Protein AF-A0A0C2E284-F1 (afdb_monomer_lite)

Sequence (170 aa):
MNGMQNALTQLPSDWSIDMVTPLHALLSQNSHQTQLLLKMDSVCRLSAMYQRCLAVCPENPAKRILLNGQKAWNIICYDFRNDSDFRESIMPCWSTMGMTLTNHCTSMAQILHAEIIELMESGLHNLQQSMDALCRSVYSYDKCFVAKNYETCGVKAGKFLVKLTHQTSQ

Secondary structure (DSSP, 8-state):
-HHHHHHH-SS-SS--HHHH-HHHHHHHT-SSHHHHHHHHHHHHHHHHHHHHHHHTSPP-HHHHHHHHTTHHHHHHHHHHHH-HHIIIIIHHHHHHHHHHHHHHTHHHHHHHHHHHHHHHHHTTTTHHHHHHHHHHHHHHHHHHHHHHHHHHHHHHHHHHHHHHHHHH--

Organism: NCBI:txid51022

Radius of gyration: 16.09 Å; chains: 1; bounding box: 41×33×41 Å

Foldseek 3Di:
DVQLCVLLDVDDDDLDLCVQCVLLSLLQPAQALVSSLVSLVSNLVVLVVVVVVLVPDDDDPVSVVVVLSCLLNVLLSCCCVPPPCCVPQVSVLSNHCSNVLNVQLVVLSVQLSVLVVCCVVCDPPPNVVSVVSNVVSVVSSLVSNLVSCCVRRNDSRSVSSVVSVVRSVD

Structure (mmCIF, N/CA/C/O backbone):
data_AF-A0A0C2E284-F1
#
_entry.id   AF-A0A0C2E284-F1
#
loop_
_atom_site.group_PDB
_atom_site.id
_atom_site.type_symbol
_atom_site.label_atom_id
_atom_site.label_alt_id
_atom_site.label_comp_id
_atom_site.label_asym_id
_atom_site.label_entity_id
_atom_site.label_seq_id
_atom_site.pdbx_PDB_ins_code
_atom_site.Cartn_x
_atom_site.Cartn_y
_atom_site.Cartn_z
_atom_site.occupancy
_atom_site.B_iso_or_equiv
_atom_site.auth_seq_id
_atom_site.auth_comp_id
_atom_site.auth_asym_id
_atom_site.auth_atom_id
_atom_site.pdbx_PDB_model_num
ATOM 1 N N . MET A 1 1 ? 2.273 2.525 18.290 1.00 44.72 1 MET A N 1
ATOM 2 C CA . MET A 1 1 ? 2.285 3.298 17.029 1.00 44.72 1 MET A CA 1
ATOM 3 C C . MET A 1 1 ? 3.640 3.948 16.737 1.00 44.72 1 MET A C 1
ATOM 5 O O . MET A 1 1 ? 4.042 3.942 15.586 1.00 44.72 1 MET A O 1
ATOM 9 N N . ASN A 1 2 ? 4.410 4.377 17.744 1.00 53.00 2 ASN A N 1
ATOM 10 C CA . ASN A 1 2 ? 5.658 5.142 17.549 1.00 53.00 2 ASN A CA 1
ATOM 11 C C . ASN A 1 2 ? 6.779 4.398 16.790 1.00 53.00 2 ASN A C 1
ATOM 13 O O . ASN A 1 2 ? 7.518 5.013 16.037 1.00 53.00 2 ASN A O 1
ATOM 17 N N . GLY A 1 3 ? 6.909 3.074 16.940 1.00 55.16 3 GLY A N 1
ATOM 18 C CA . GLY A 1 3 ? 7.991 2.322 16.283 1.00 55.16 3 GLY A CA 1
ATOM 19 C C . GLY A 1 3 ? 7.859 2.245 14.759 1.00 55.16 3 GLY A C 1
ATOM 20 O O . GLY A 1 3 ? 8.851 2.386 14.052 1.00 55.16 3 GLY A O 1
ATOM 21 N N . MET A 1 4 ? 6.639 2.043 14.250 1.00 62.16 4 MET A N 1
ATOM 22 C CA . MET A 1 4 ? 6.388 1.977 12.805 1.00 62.16 4 MET A CA 1
ATOM 23 C C . MET A 1 4 ? 6.478 3.363 12.178 1.00 62.16 4 MET A C 1
ATOM 25 O O . MET A 1 4 ? 7.055 3.494 11.107 1.00 62.16 4 MET A O 1
ATOM 29 N N . GLN A 1 5 ? 6.022 4.390 12.900 1.00 57.69 5 GLN A N 1
ATOM 30 C CA . GLN A 1 5 ? 6.229 5.776 12.502 1.00 57.69 5 GLN A CA 1
ATOM 31 C C . GLN A 1 5 ? 7.717 6.111 12.401 1.00 57.69 5 GLN A C 1
ATOM 33 O O . GLN A 1 5 ? 8.138 6.607 11.368 1.00 57.69 5 GLN A O 1
ATOM 38 N N . ASN A 1 6 ? 8.538 5.747 13.388 1.00 63.22 6 ASN A N 1
ATOM 39 C CA . ASN A 1 6 ? 9.991 5.957 13.332 1.00 63.22 6 ASN A CA 1
ATOM 40 C C . ASN A 1 6 ? 10.684 5.130 12.230 1.00 63.22 6 ASN A C 1
ATOM 42 O O . ASN A 1 6 ? 11.750 5.495 11.747 1.00 63.22 6 ASN A O 1
ATOM 46 N N . ALA A 1 7 ? 10.116 3.982 11.845 1.00 59.94 7 ALA A N 1
ATOM 47 C CA . ALA A 1 7 ? 10.623 3.192 10.723 1.00 59.94 7 ALA A CA 1
ATOM 48 C C . ALA A 1 7 ? 10.200 3.768 9.364 1.00 59.94 7 ALA A C 1
ATOM 50 O O . ALA A 1 7 ? 10.916 3.590 8.381 1.00 59.94 7 ALA A O 1
ATOM 51 N N . LEU A 1 8 ? 9.051 4.444 9.298 1.00 61.50 8 LEU A N 1
ATOM 52 C CA . LEU A 1 8 ? 8.521 5.072 8.088 1.00 61.50 8 LEU A CA 1
ATOM 53 C C . LEU A 1 8 ? 9.000 6.521 7.915 1.00 61.50 8 LEU A C 1
ATOM 55 O O . LEU A 1 8 ? 9.136 6.970 6.779 1.00 61.50 8 LEU A O 1
ATOM 59 N N . THR A 1 9 ? 9.329 7.212 9.006 1.00 58.16 9 THR A N 1
ATOM 60 C CA . THR A 1 9 ? 9.659 8.641 9.064 1.00 58.16 9 THR A CA 1
ATOM 61 C C . THR A 1 9 ? 10.839 8.893 10.008 1.00 58.16 9 THR A C 1
ATOM 63 O O . THR A 1 9 ? 10.979 8.230 11.031 1.00 58.16 9 THR A O 1
ATOM 66 N N . GLN A 1 10 ? 11.688 9.870 9.682 1.00 54.97 10 GLN A N 1
ATOM 67 C CA . GLN A 1 10 ? 12.759 10.355 10.567 1.00 54.97 10 GLN A CA 1
ATOM 68 C C . GLN A 1 10 ? 12.344 11.615 11.364 1.00 54.97 10 GLN A C 1
ATOM 70 O O . GLN A 1 10 ? 13.212 12.342 11.839 1.00 54.97 10 GLN A O 1
ATOM 75 N N . LEU A 1 11 ? 11.041 11.917 11.490 1.00 41.97 11 LEU A N 1
ATOM 76 C CA . LEU A 1 11 ? 10.530 13.190 12.037 1.00 41.97 11 LEU A CA 1
ATOM 77 C C . LEU A 1 11 ? 9.520 12.998 13.194 1.00 41.97 11 LEU A C 1
ATOM 79 O O . LEU A 1 11 ? 8.907 11.933 13.287 1.00 41.97 11 LEU A O 1
ATOM 83 N N . PRO A 1 12 ? 9.349 13.994 14.096 1.00 42.09 12 PRO A N 1
ATOM 84 C CA . PRO A 1 12 ? 8.625 13.831 15.358 1.00 42.09 12 PRO A CA 1
ATOM 85 C C . PRO A 1 12 ? 7.091 13.939 15.239 1.00 42.09 12 PRO A C 1
ATOM 87 O O . PRO A 1 12 ? 6.573 14.783 14.520 1.00 42.09 12 PRO A O 1
ATOM 90 N N . SER A 1 13 ? 6.430 13.076 16.022 1.00 47.06 13 SER A N 1
ATOM 91 C CA . SER A 1 13 ? 5.096 13.069 16.675 1.00 47.06 13 SER A CA 1
ATOM 92 C C . SER A 1 13 ? 3.812 13.660 16.071 1.00 47.06 13 SER A C 1
ATOM 94 O O . SER A 1 13 ? 2.756 13.275 16.576 1.00 47.06 13 SER A O 1
ATOM 96 N N . ASP A 1 14 ? 3.821 14.508 15.048 1.00 51.44 14 ASP A N 1
ATOM 97 C CA . ASP A 1 14 ? 2.562 15.005 14.472 1.00 51.44 14 ASP A CA 1
ATOM 98 C C . ASP A 1 14 ? 2.003 14.003 13.451 1.00 51.44 14 ASP A C 1
ATOM 100 O O . ASP A 1 14 ? 2.757 13.288 12.784 1.00 51.44 14 ASP A O 1
ATOM 104 N N . TRP A 1 15 ? 0.671 13.897 13.352 1.00 52.28 15 TRP A N 1
ATOM 105 C CA . TRP A 1 15 ? 0.003 13.036 12.370 1.00 52.28 15 TRP A CA 1
ATOM 106 C C . TRP A 1 15 ? 0.388 13.491 10.962 1.00 52.28 15 TRP A C 1
ATOM 108 O O . TRP A 1 15 ? -0.235 14.393 10.415 1.00 52.28 15 TRP A O 1
ATOM 118 N N . SER A 1 16 ? 1.439 12.907 10.385 1.00 57.50 16 SER A N 1
ATOM 119 C CA . SER A 1 16 ? 1.919 13.252 9.048 1.00 57.50 16 SER A CA 1
ATOM 120 C C . SER A 1 16 ? 1.164 12.471 7.969 1.00 57.50 16 SER A C 1
ATOM 122 O O . SER A 1 16 ? 0.584 11.412 8.232 1.00 57.50 16 SER A O 1
ATOM 124 N N . ILE A 1 17 ? 1.227 12.965 6.727 1.00 57.00 17 ILE A N 1
ATOM 125 C CA . ILE A 1 17 ? 0.754 12.278 5.505 1.00 57.00 17 ILE A CA 1
ATOM 126 C C . ILE A 1 17 ? 1.243 10.814 5.461 1.00 57.00 17 ILE A C 1
ATOM 128 O O . ILE A 1 17 ? 0.561 9.924 4.942 1.00 57.00 17 ILE A O 1
ATOM 132 N N . ASP A 1 18 ? 2.397 10.546 6.072 1.00 52.59 18 ASP A N 1
ATOM 133 C CA . ASP A 1 18 ? 3.049 9.242 6.105 1.00 52.59 18 ASP A CA 1
ATOM 134 C C . ASP A 1 18 ? 2.311 8.188 6.944 1.00 52.59 18 ASP A C 1
ATOM 136 O O . ASP A 1 18 ? 2.419 6.994 6.660 1.00 52.59 18 ASP A O 1
ATOM 140 N N . MET A 1 19 ? 1.529 8.610 7.947 1.00 56.41 19 MET A N 1
ATOM 141 C CA . MET A 1 19 ? 0.676 7.709 8.742 1.00 56.41 19 MET A CA 1
ATOM 142 C C . MET A 1 19 ? -0.596 7.301 8.000 1.00 56.41 19 MET A C 1
ATOM 144 O O . MET A 1 19 ? -1.203 6.280 8.317 1.00 56.41 19 MET A O 1
ATOM 148 N N . VAL A 1 20 ? -0.978 8.097 7.004 1.00 63.41 20 VAL A N 1
ATOM 149 C CA . VAL A 1 20 ? -2.219 7.967 6.240 1.00 63.41 20 VAL A CA 1
ATOM 150 C C . VAL A 1 20 ? -2.007 7.184 4.949 1.00 63.41 20 VAL A C 1
ATOM 152 O O . VAL A 1 20 ? -2.878 6.436 4.514 1.00 63.41 20 VAL A O 1
ATOM 155 N N . THR A 1 21 ? -0.822 7.318 4.354 1.00 72.19 21 THR A N 1
ATOM 156 C CA . THR A 1 21 ? -0.452 6.677 3.089 1.00 72.19 21 THR A CA 1
ATOM 157 C C . THR A 1 21 ? 0.860 5.900 3.256 1.00 72.19 21 THR A C 1
ATOM 159 O O . THR A 1 21 ? 1.927 6.347 2.834 1.00 72.19 21 THR A O 1
ATOM 162 N N . PRO A 1 22 ? 0.830 4.703 3.871 1.00 69.56 22 PRO A N 1
ATOM 163 C CA . PRO A 1 22 ? 2.051 4.040 4.328 1.00 69.56 22 PRO A CA 1
ATOM 164 C C . PRO A 1 22 ? 2.998 3.638 3.184 1.00 69.56 22 PRO A C 1
ATOM 166 O O . PRO A 1 22 ? 4.218 3.650 3.346 1.00 69.56 22 PRO A O 1
ATOM 169 N N . LEU A 1 23 ? 2.451 3.338 1.999 1.00 78.62 23 LEU A N 1
ATOM 170 C CA . LEU A 1 23 ? 3.246 3.131 0.785 1.00 78.62 23 LEU A CA 1
ATOM 171 C C . LEU A 1 23 ? 3.848 4.437 0.257 1.00 78.62 23 LEU A C 1
ATOM 173 O O . LEU A 1 23 ? 4.984 4.423 -0.204 1.00 78.62 23 LEU A O 1
ATOM 177 N N . HIS A 1 24 ? 3.149 5.570 0.364 1.00 82.25 24 HIS A N 1
ATOM 178 C CA . HIS A 1 24 ? 3.725 6.867 0.011 1.00 82.25 24 HIS A CA 1
ATOM 179 C C . HIS A 1 24 ? 4.962 7.157 0.867 1.00 82.25 24 HIS A C 1
ATOM 181 O O . HIS A 1 24 ? 6.028 7.416 0.325 1.00 82.25 24 HIS A O 1
ATOM 187 N N . ALA A 1 25 ? 4.854 7.014 2.189 1.00 77.56 25 ALA A N 1
ATOM 188 C CA . ALA A 1 25 ? 5.960 7.206 3.132 1.00 77.56 25 ALA A CA 1
ATOM 189 C C . ALA A 1 25 ? 7.148 6.268 2.884 1.00 77.56 25 ALA A C 1
ATOM 191 O O . ALA A 1 25 ? 8.327 6.618 3.029 1.00 77.56 25 ALA A O 1
ATOM 192 N N . LEU A 1 26 ? 6.834 5.016 2.549 1.00 82.81 26 LEU A N 1
ATOM 193 C CA . LEU A 1 26 ? 7.843 4.014 2.264 1.00 82.81 26 LEU A CA 1
ATOM 194 C C . LEU A 1 26 ? 8.631 4.379 1.002 1.00 82.81 26 LEU A C 1
ATOM 196 O O . LEU A 1 26 ? 9.838 4.155 0.971 1.00 82.81 26 LEU A O 1
ATOM 200 N N . LEU A 1 27 ? 7.975 4.945 -0.012 1.00 86.19 27 LEU A N 1
ATOM 201 C CA . LEU A 1 27 ? 8.571 5.199 -1.323 1.00 86.19 27 LEU A CA 1
ATOM 202 C C . LEU A 1 27 ? 9.119 6.625 -1.509 1.00 86.19 27 LEU A C 1
ATOM 204 O O . LEU A 1 27 ? 9.998 6.815 -2.347 1.00 86.19 27 LEU A O 1
ATOM 208 N N . SER A 1 28 ? 8.671 7.606 -0.721 1.00 77.62 28 SER A N 1
ATOM 209 C CA . SER A 1 28 ? 8.997 9.032 -0.901 1.00 77.62 28 SER A CA 1
ATOM 210 C C . SER A 1 28 ? 10.423 9.426 -0.497 1.00 77.62 28 SER A C 1
ATOM 212 O O . SER A 1 28 ? 10.910 10.468 -0.925 1.00 77.62 28 SER A O 1
ATOM 214 N N . GLN A 1 29 ? 11.109 8.611 0.311 1.00 67.44 29 GLN A N 1
ATOM 215 C CA . GLN A 1 29 ? 12.402 8.967 0.923 1.00 67.44 29 GLN A CA 1
ATOM 216 C C . GLN A 1 29 ? 13.606 8.184 0.382 1.00 67.44 29 GLN A C 1
ATOM 218 O O . GLN A 1 29 ? 14.721 8.375 0.862 1.00 67.44 29 GLN A O 1
ATOM 223 N N . ASN A 1 30 ? 13.411 7.281 -0.581 1.00 63.06 30 ASN A N 1
ATOM 224 C CA . ASN A 1 30 ? 14.457 6.339 -0.976 1.00 63.06 30 ASN A CA 1
ATOM 225 C C . ASN A 1 30 ? 15.063 6.697 -2.333 1.00 63.06 30 ASN A C 1
ATOM 227 O O . ASN A 1 30 ? 14.392 6.636 -3.360 1.00 63.06 30 ASN A O 1
ATOM 231 N N . SER A 1 31 ? 16.362 7.001 -2.330 1.00 55.94 31 SER A N 1
ATOM 232 C CA . SER A 1 31 ? 17.185 7.131 -3.539 1.00 55.94 31 SER A CA 1
ATOM 233 C C . SER A 1 31 ? 17.949 5.843 -3.889 1.00 55.94 31 SER A C 1
ATOM 235 O O . SER A 1 31 ? 18.500 5.744 -4.984 1.00 55.94 31 SER A O 1
ATOM 237 N N . HIS A 1 32 ? 17.981 4.840 -2.993 1.00 66.38 32 HIS A N 1
ATOM 238 C CA . HIS A 1 32 ? 18.769 3.611 -3.168 1.00 66.38 32 HIS A CA 1
ATOM 239 C C . HIS A 1 32 ? 18.045 2.320 -2.731 1.00 66.38 32 HIS A C 1
ATOM 241 O O . HIS A 1 32 ? 17.398 2.263 -1.685 1.00 66.38 32 HIS A O 1
ATOM 247 N N . GLN A 1 33 ? 18.246 1.235 -3.490 1.00 66.31 33 GLN A N 1
ATOM 248 C CA . GLN A 1 33 ? 17.584 -0.073 -3.313 1.00 66.31 33 GLN A CA 1
ATOM 249 C C . GLN A 1 33 ? 17.832 -0.737 -1.972 1.00 66.31 33 GLN A C 1
ATOM 251 O O . GLN A 1 33 ? 16.902 -1.246 -1.342 1.00 66.31 33 GLN A O 1
ATOM 256 N N . THR A 1 34 ? 19.071 -0.685 -1.499 1.00 71.44 34 THR A N 1
ATOM 257 C CA . THR A 1 34 ? 19.447 -1.252 -0.204 1.00 71.44 34 THR A CA 1
ATOM 258 C C . THR A 1 34 ? 18.699 -0.570 0.944 1.00 71.44 34 THR A C 1
ATOM 260 O O . THR A 1 34 ? 18.331 -1.232 1.910 1.00 71.44 34 THR A O 1
ATOM 263 N N . GLN A 1 35 ? 18.401 0.730 0.832 1.00 81.31 35 GLN A N 1
ATOM 264 C CA . GLN A 1 35 ? 17.673 1.466 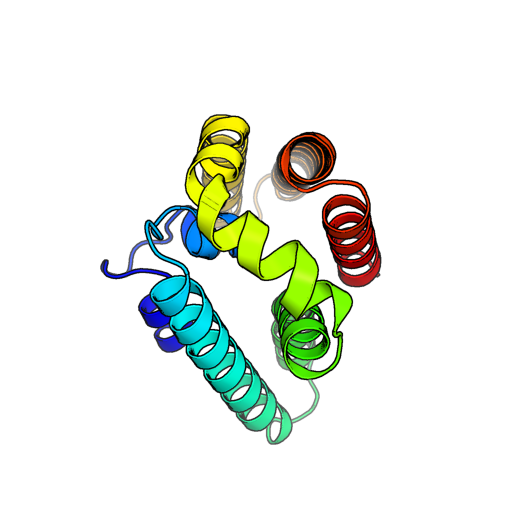1.869 1.00 81.31 35 GLN A CA 1
ATOM 265 C C . GLN A 1 35 ? 16.198 1.056 1.922 1.00 81.31 35 GLN A C 1
ATOM 267 O O . GLN A 1 35 ? 15.681 0.796 3.009 1.00 81.31 35 GLN A O 1
ATOM 272 N N . LEU A 1 36 ? 15.541 0.901 0.765 1.00 85.44 36 LEU A N 1
ATOM 273 C CA . LEU A 1 36 ? 14.151 0.439 0.709 1.00 85.44 36 LEU A CA 1
ATOM 274 C C . LEU A 1 36 ? 14.001 -0.986 1.269 1.00 85.44 36 LEU A C 1
ATOM 276 O O . LEU A 1 36 ? 13.068 -1.248 2.025 1.00 85.44 36 LEU A O 1
ATOM 280 N N . LEU A 1 37 ? 14.931 -1.892 0.948 1.00 86.31 37 LEU A N 1
ATOM 281 C CA . LEU A 1 37 ? 14.928 -3.262 1.475 1.00 86.31 37 LEU A CA 1
ATOM 282 C C . LEU A 1 37 ? 15.057 -3.296 3.003 1.00 86.31 37 LEU A C 1
ATOM 284 O O . LEU A 1 37 ? 14.274 -3.971 3.670 1.00 86.31 37 LEU A O 1
ATOM 288 N N . LEU A 1 38 ? 16.005 -2.540 3.564 1.00 87.31 38 LEU A N 1
ATOM 289 C CA . LEU A 1 38 ? 16.196 -2.449 5.015 1.00 87.31 38 LEU A CA 1
ATOM 290 C C . LEU A 1 38 ? 14.983 -1.820 5.716 1.00 87.31 38 LEU A C 1
ATOM 292 O O . LEU A 1 38 ? 14.573 -2.283 6.783 1.00 87.31 38 LEU A O 1
ATOM 296 N N . LYS A 1 39 ? 14.380 -0.790 5.107 1.00 86.50 39 LYS A N 1
ATOM 297 C CA . LYS A 1 39 ? 13.167 -0.141 5.621 1.00 86.50 39 LYS A CA 1
ATOM 298 C C . LYS A 1 39 ? 11.991 -1.121 5.627 1.00 86.50 39 LYS A C 1
ATOM 300 O O . LYS A 1 39 ? 11.322 -1.250 6.650 1.00 86.50 39 LYS A O 1
ATOM 305 N N . MET A 1 40 ? 11.800 -1.870 4.539 1.00 89.62 40 MET A N 1
ATOM 306 C CA . MET A 1 40 ? 10.765 -2.902 4.438 1.00 89.62 40 MET A CA 1
ATOM 307 C C . MET A 1 40 ? 10.954 -4.004 5.490 1.00 89.62 40 MET A C 1
ATOM 309 O O . MET A 1 40 ? 10.003 -4.340 6.194 1.00 89.62 40 MET A O 1
ATOM 313 N N . ASP A 1 41 ? 12.175 -4.521 5.669 1.00 91.50 41 ASP A N 1
ATOM 314 C CA . ASP A 1 41 ? 12.453 -5.522 6.708 1.00 91.50 41 ASP A CA 1
ATOM 315 C C . ASP A 1 41 ? 12.124 -4.997 8.113 1.00 91.50 41 ASP A C 1
ATOM 317 O O . ASP A 1 41 ? 11.432 -5.664 8.890 1.00 91.50 41 ASP A O 1
ATOM 321 N N . SER A 1 42 ? 12.544 -3.764 8.417 1.00 90.06 42 SER A N 1
ATOM 322 C CA . SER A 1 42 ? 12.266 -3.110 9.697 1.00 90.06 42 SER A CA 1
ATOM 323 C C . SER A 1 42 ? 10.762 -2.972 9.957 1.00 90.06 42 SER A C 1
ATOM 325 O O . SER A 1 42 ? 10.277 -3.389 11.014 1.00 90.06 42 SER A O 1
ATOM 327 N N . VAL A 1 43 ? 10.005 -2.459 8.980 1.00 88.25 43 VAL A N 1
ATOM 328 C CA . VAL A 1 43 ? 8.544 -2.308 9.079 1.00 88.25 43 VAL A CA 1
ATOM 329 C C . VAL A 1 43 ? 7.872 -3.667 9.267 1.00 88.25 43 VAL A C 1
ATOM 331 O O . VAL A 1 43 ? 7.042 -3.823 10.164 1.00 88.25 43 VAL A O 1
ATOM 334 N N . CYS A 1 44 ? 8.279 -4.685 8.511 1.00 92.44 44 CYS A N 1
ATOM 335 C CA . CYS A 1 44 ? 7.703 -6.019 8.628 1.00 92.44 44 CYS A CA 1
ATOM 336 C C . CYS A 1 44 ? 8.032 -6.712 9.950 1.00 92.44 44 CYS A C 1
ATOM 338 O O . CYS A 1 44 ? 7.185 -7.411 10.513 1.00 92.44 44 CYS A O 1
ATOM 340 N N . ARG A 1 45 ? 9.226 -6.489 10.504 1.00 93.25 45 ARG A N 1
ATOM 341 C CA . ARG A 1 45 ? 9.574 -6.952 11.852 1.00 93.25 45 ARG A CA 1
ATOM 342 C C . ARG A 1 45 ? 8.704 -6.274 12.910 1.00 93.25 45 ARG A C 1
ATOM 344 O O . ARG A 1 45 ? 8.188 -6.961 13.793 1.00 93.25 45 ARG A O 1
ATOM 351 N N . LEU A 1 46 ? 8.511 -4.959 12.811 1.00 90.38 46 LEU A N 1
ATOM 352 C CA . LEU A 1 46 ? 7.676 -4.192 13.737 1.00 90.38 46 LEU A CA 1
ATOM 353 C C . LEU A 1 46 ? 6.198 -4.583 13.644 1.00 90.38 46 LEU A C 1
ATOM 355 O O . LEU A 1 46 ? 5.565 -4.768 14.682 1.00 90.38 46 LEU A O 1
ATOM 359 N N . SER A 1 47 ? 5.667 -4.791 12.437 1.00 89.75 47 SER A N 1
ATOM 360 C CA . SER A 1 47 ? 4.307 -5.303 12.226 1.00 89.75 47 SER A CA 1
ATOM 361 C C . SER A 1 47 ? 4.128 -6.677 12.885 1.00 89.75 47 SER A C 1
ATOM 363 O O . SER A 1 47 ? 3.202 -6.876 13.672 1.00 89.75 47 SER A O 1
ATOM 365 N N . ALA A 1 48 ? 5.079 -7.600 12.696 1.00 92.75 48 ALA A N 1
ATOM 366 C CA . ALA A 1 48 ? 5.041 -8.914 13.339 1.00 92.75 48 ALA A CA 1
ATOM 367 C C . ALA A 1 48 ? 5.158 -8.848 14.876 1.00 92.75 48 ALA A C 1
ATOM 369 O O . ALA A 1 48 ? 4.604 -9.690 15.584 1.00 92.75 48 ALA A O 1
ATOM 370 N N . MET A 1 49 ? 5.898 -7.881 15.427 1.00 93.25 49 MET A N 1
ATOM 371 C CA . MET A 1 49 ? 5.933 -7.638 16.876 1.00 93.25 49 MET A CA 1
ATOM 372 C C . MET A 1 49 ? 4.597 -7.091 17.385 1.00 93.25 49 MET A C 1
ATOM 374 O O . MET A 1 49 ? 4.098 -7.554 18.408 1.00 93.25 49 MET A O 1
ATOM 378 N N . TYR A 1 50 ? 4.002 -6.148 16.657 1.00 90.81 50 TYR A N 1
ATOM 379 C CA . TYR A 1 50 ? 2.717 -5.553 17.001 1.00 90.81 50 TYR A CA 1
ATOM 380 C C . TYR A 1 50 ? 1.588 -6.591 17.001 1.00 90.81 50 TYR A C 1
ATOM 382 O O . TYR A 1 50 ? 0.838 -6.683 17.970 1.00 90.81 50 TYR A O 1
ATOM 390 N N . GLN A 1 51 ? 1.526 -7.453 15.983 1.00 91.50 51 GLN A N 1
ATOM 391 C CA . GLN A 1 51 ? 0.563 -8.555 15.939 1.00 91.50 51 GLN A CA 1
ATOM 392 C C . GLN A 1 51 ? 0.739 -9.535 17.104 1.00 91.50 51 GLN A C 1
ATOM 394 O O . GLN A 1 51 ? -0.245 -9.920 17.730 1.00 91.50 51 GLN A O 1
ATOM 399 N N . ARG A 1 52 ? 1.983 -9.910 17.441 1.00 94.19 52 ARG A N 1
ATOM 400 C CA . ARG A 1 52 ? 2.265 -10.770 18.604 1.00 94.19 52 ARG A CA 1
ATOM 401 C C . ARG A 1 52 ? 1.832 -10.125 19.919 1.00 94.19 52 ARG A C 1
ATOM 403 O O . ARG A 1 52 ? 1.313 -10.817 20.787 1.00 94.19 52 ARG A O 1
ATOM 410 N N . CYS A 1 53 ? 2.003 -8.811 20.051 1.00 94.25 53 CYS A N 1
ATOM 411 C CA . CYS A 1 53 ? 1.516 -8.058 21.204 1.00 94.25 53 CYS A CA 1
ATOM 412 C C . CYS A 1 53 ? -0.017 -8.087 21.291 1.00 94.25 53 CYS A C 1
ATOM 414 O O . CYS A 1 53 ? -0.558 -8.367 22.355 1.00 94.25 53 CYS A O 1
ATOM 416 N N . LEU A 1 54 ? -0.728 -7.885 20.178 1.00 93.81 54 LEU A N 1
ATOM 417 C CA . LEU A 1 54 ? -2.190 -7.981 20.169 1.00 93.81 54 LEU A CA 1
ATOM 418 C C . LEU A 1 54 ? -2.698 -9.409 20.401 1.00 93.81 54 LEU A C 1
ATOM 420 O O . LEU A 1 54 ? -3.782 -9.583 20.952 1.00 93.81 54 LEU A O 1
ATOM 424 N N . ALA A 1 55 ? -1.938 -10.435 20.009 1.00 93.56 55 ALA A N 1
ATOM 425 C CA . ALA A 1 55 ? -2.347 -11.832 20.141 1.00 93.56 55 ALA A CA 1
ATOM 426 C C . ALA A 1 55 ? -2.608 -12.246 21.599 1.00 93.56 55 ALA A C 1
ATOM 428 O O . ALA A 1 55 ? -3.525 -13.027 21.838 1.00 93.56 55 ALA A O 1
ATOM 429 N N . VAL A 1 56 ? -1.862 -11.686 22.561 1.00 95.75 56 VAL A N 1
ATOM 430 C CA . VAL A 1 56 ? -2.044 -11.970 23.998 1.00 95.75 56 VAL A CA 1
ATOM 431 C C . VAL A 1 56 ? -3.187 -11.175 24.638 1.00 95.75 56 VAL A C 1
ATOM 433 O O . VAL A 1 56 ? -3.580 -11.463 25.766 1.00 95.75 56 VAL A O 1
ATOM 436 N N . CYS A 1 57 ? -3.732 -10.171 23.946 1.00 94.69 57 CYS A N 1
ATOM 437 C CA . CYS A 1 57 ? -4.856 -9.389 24.449 1.00 94.69 57 CYS A CA 1
ATOM 438 C C . CYS A 1 57 ? -6.178 -10.173 24.321 1.00 94.69 57 CYS A C 1
ATOM 440 O O . CYS A 1 57 ? -6.369 -10.877 23.321 1.00 94.69 57 CYS A O 1
ATOM 442 N N . PRO A 1 58 ? -7.127 -10.009 25.266 1.00 96.38 58 PRO A N 1
ATOM 443 C CA . PRO A 1 58 ? -8.465 -10.587 25.156 1.00 96.38 58 PRO A CA 1
ATOM 444 C C . PRO A 1 58 ? -9.181 -10.162 23.871 1.00 96.38 58 PRO A C 1
ATOM 446 O O . PRO A 1 58 ? -8.988 -9.045 23.383 1.00 96.38 58 PRO A O 1
ATOM 449 N N . GLU A 1 59 ? -10.046 -11.031 23.347 1.00 95.62 59 GLU A N 1
ATOM 450 C CA . GLU A 1 59 ? -10.885 -10.683 22.201 1.00 95.62 59 GLU A CA 1
ATOM 451 C C . GLU A 1 59 ? -11.904 -9.605 22.569 1.00 95.62 59 GLU A C 1
ATOM 453 O O . GLU A 1 59 ? -12.731 -9.777 23.463 1.00 95.62 59 GLU A O 1
ATOM 458 N N . ASN A 1 60 ? -11.835 -8.471 21.872 1.00 94.44 60 ASN A N 1
ATOM 459 C CA . ASN A 1 60 ? -12.741 -7.343 22.043 1.00 94.44 60 ASN A CA 1
ATOM 460 C C . ASN A 1 60 ? -12.789 -6.487 20.757 1.00 94.44 60 ASN A C 1
ATOM 462 O O . ASN A 1 60 ? -11.953 -6.657 19.860 1.00 94.44 60 ASN A O 1
ATOM 466 N N . PRO A 1 61 ? -13.759 -5.562 20.621 1.00 95.56 61 PRO A N 1
ATOM 467 C CA . PRO A 1 61 ? -13.862 -4.702 19.444 1.00 95.56 61 PRO A CA 1
ATOM 468 C C . PRO A 1 61 ? -12.589 -3.900 19.141 1.00 95.56 61 PRO A C 1
ATOM 470 O O . PRO A 1 61 ? -12.208 -3.813 17.977 1.00 95.56 61 PRO A O 1
ATOM 473 N N . ALA A 1 62 ? -11.894 -3.385 20.160 1.00 91.88 62 ALA A N 1
ATOM 474 C CA . ALA A 1 62 ? -10.673 -2.605 19.968 1.00 91.88 62 ALA A CA 1
ATOM 475 C C . ALA A 1 62 ? -9.543 -3.451 19.360 1.00 91.88 62 ALA A C 1
ATOM 477 O O . ALA A 1 62 ? -8.925 -3.030 18.387 1.00 91.88 62 ALA A O 1
ATOM 478 N N . LYS A 1 63 ? -9.328 -4.680 19.850 1.00 92.94 63 LYS A N 1
ATOM 479 C CA . LYS A 1 63 ? -8.365 -5.629 19.269 1.00 92.94 63 LYS A CA 1
ATOM 480 C C . LYS A 1 63 ? -8.661 -5.875 17.788 1.00 92.94 63 LYS A C 1
ATOM 482 O O . LYS A 1 63 ? -7.746 -5.815 16.972 1.00 92.94 63 LYS A O 1
ATOM 487 N N . ARG A 1 64 ? -9.931 -6.094 17.428 1.00 91.75 64 ARG A N 1
ATOM 488 C CA . ARG A 1 64 ? -10.347 -6.308 16.030 1.00 91.75 64 ARG A CA 1
ATOM 489 C C . ARG A 1 64 ? -10.089 -5.085 15.151 1.00 91.75 64 ARG A C 1
ATOM 491 O O . ARG A 1 64 ? -9.563 -5.244 14.057 1.00 91.75 64 ARG A O 1
ATOM 498 N N . ILE A 1 65 ? -10.396 -3.880 15.635 1.00 88.56 65 ILE A N 1
ATOM 499 C CA . ILE A 1 65 ? -10.118 -2.624 14.918 1.00 88.56 65 ILE A CA 1
ATOM 500 C C . ILE A 1 65 ? -8.613 -2.465 14.679 1.00 88.56 65 ILE A C 1
ATOM 502 O O . ILE A 1 65 ? -8.191 -2.198 13.555 1.00 88.56 65 ILE A O 1
ATOM 506 N N . LEU A 1 66 ? -7.796 -2.696 15.709 1.00 89.94 66 LEU A N 1
ATOM 507 C CA . LEU A 1 66 ? -6.342 -2.600 15.600 1.00 89.94 66 LEU A CA 1
ATOM 508 C C . LEU A 1 66 ? -5.763 -3.645 14.636 1.00 89.94 66 LEU A C 1
ATOM 510 O O . LEU A 1 66 ? -4.892 -3.309 13.840 1.00 89.94 66 LEU A O 1
ATOM 514 N N . LEU A 1 67 ? -6.263 -4.887 14.652 1.00 89.06 67 LEU A N 1
ATOM 515 C CA . LEU A 1 67 ? -5.866 -5.925 13.692 1.00 89.06 67 LEU A CA 1
ATOM 516 C C . LEU A 1 67 ? -6.298 -5.583 12.260 1.00 89.06 67 LEU A C 1
ATOM 518 O O . LEU A 1 67 ? -5.508 -5.754 11.331 1.00 89.06 67 LEU A O 1
ATOM 522 N N . ASN A 1 68 ? -7.510 -5.053 12.076 1.00 86.50 68 ASN A N 1
ATOM 523 C CA . ASN A 1 68 ? -7.999 -4.602 10.773 1.00 86.50 68 ASN A CA 1
ATOM 524 C C . ASN A 1 68 ? -7.111 -3.494 10.196 1.00 86.50 68 ASN A C 1
ATOM 526 O O . ASN A 1 68 ? -6.727 -3.569 9.030 1.00 86.50 68 ASN A O 1
ATOM 530 N N . GLY A 1 69 ? -6.688 -2.538 11.030 1.00 84.31 69 GLY A N 1
ATOM 531 C CA . GLY A 1 69 ? -5.746 -1.485 10.640 1.00 84.31 69 GLY A CA 1
ATOM 532 C C . GLY A 1 69 ? -4.365 -1.993 10.204 1.00 84.31 69 GLY A C 1
ATOM 533 O O . GLY A 1 69 ? -3.601 -1.243 9.607 1.00 84.31 69 GLY A O 1
ATOM 534 N N . GLN A 1 70 ? -4.025 -3.260 10.468 1.00 86.31 70 GLN A N 1
ATOM 535 C CA . GLN A 1 70 ? -2.762 -3.870 10.040 1.00 86.31 70 GLN A CA 1
ATOM 536 C C . GLN A 1 70 ? -2.882 -4.722 8.771 1.00 86.31 70 GLN A C 1
ATOM 538 O O . GLN A 1 70 ? -1.853 -5.138 8.245 1.00 86.31 70 GLN A O 1
ATOM 543 N N . LYS A 1 71 ? -4.090 -4.975 8.240 1.00 86.88 71 LYS A N 1
ATOM 544 C CA . LYS A 1 71 ? -4.292 -5.880 7.087 1.00 86.88 71 LYS A CA 1
ATOM 545 C C . LYS A 1 71 ?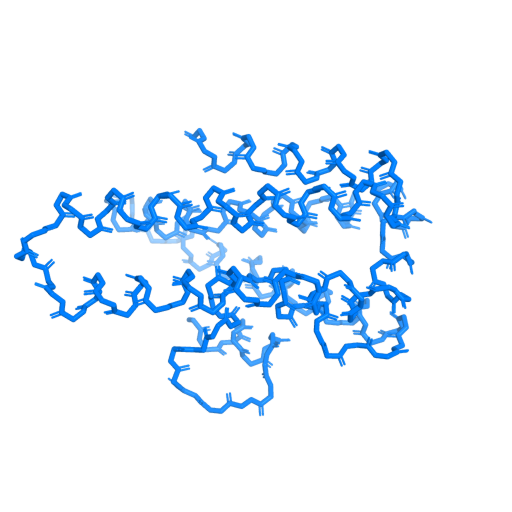 -3.383 -5.549 5.901 1.00 86.88 71 LYS A C 1
ATOM 547 O O . LYS A 1 71 ? -2.747 -6.452 5.363 1.00 86.88 71 LYS A O 1
ATOM 552 N N . ALA A 1 72 ? -3.274 -4.269 5.540 1.00 87.38 72 ALA A N 1
ATOM 553 C CA . ALA A 1 72 ? -2.435 -3.830 4.426 1.00 87.38 72 ALA A CA 1
ATOM 554 C C . ALA A 1 72 ? -0.962 -4.226 4.629 1.00 87.38 72 ALA A C 1
ATOM 556 O O . ALA A 1 72 ? -0.351 -4.853 3.764 1.00 87.38 72 ALA A O 1
ATOM 557 N N . TRP A 1 73 ? -0.411 -3.930 5.809 1.00 88.06 73 TRP A N 1
ATOM 558 C CA . TRP A 1 73 ? 0.964 -4.287 6.153 1.00 88.06 73 TRP A 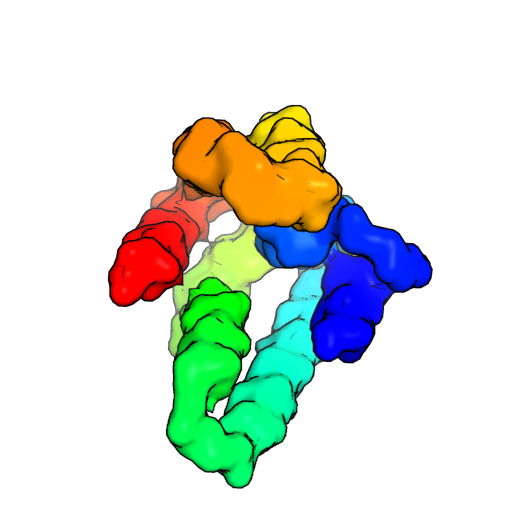CA 1
ATOM 559 C C . TRP A 1 73 ? 1.176 -5.794 6.234 1.00 88.06 73 TRP A C 1
ATOM 561 O O . TRP A 1 73 ? 2.226 -6.277 5.823 1.00 88.06 73 TRP A O 1
ATOM 571 N N . ASN A 1 74 ? 0.183 -6.552 6.695 1.00 89.06 74 ASN A N 1
ATOM 572 C CA . ASN A 1 74 ? 0.271 -8.008 6.747 1.00 89.06 74 ASN A CA 1
ATOM 573 C C . ASN A 1 74 ? 0.420 -8.600 5.342 1.00 89.06 74 ASN A C 1
ATOM 575 O O . ASN A 1 74 ? 1.266 -9.468 5.141 1.00 89.06 74 ASN A O 1
ATOM 579 N N . ILE A 1 75 ? -0.355 -8.099 4.375 1.00 90.56 75 ILE A N 1
ATOM 580 C CA . ILE A 1 75 ? -0.291 -8.527 2.972 1.00 90.56 75 ILE A CA 1
ATOM 581 C C . ILE A 1 75 ? 1.055 -8.136 2.357 1.00 90.56 75 ILE A C 1
ATOM 583 O O . ILE A 1 75 ? 1.748 -9.000 1.824 1.00 90.56 75 ILE A O 1
ATOM 587 N N . ILE A 1 76 ? 1.466 -6.868 2.492 1.00 91.75 76 ILE A N 1
ATOM 588 C CA . ILE A 1 76 ? 2.756 -6.380 1.974 1.00 91.75 76 ILE A CA 1
ATOM 589 C C . ILE A 1 76 ? 3.913 -7.210 2.540 1.00 91.75 76 ILE A C 1
ATOM 591 O O . ILE A 1 76 ? 4.777 -7.662 1.796 1.00 91.75 76 ILE A O 1
ATOM 595 N N . CYS A 1 77 ? 3.931 -7.444 3.851 1.00 93.25 77 CYS A N 1
ATOM 596 C CA . CYS A 1 77 ? 5.011 -8.171 4.506 1.00 93.25 77 CYS A CA 1
ATOM 597 C C . CYS A 1 77 ? 5.006 -9.668 4.211 1.00 93.25 77 CYS A C 1
ATOM 599 O O . CYS A 1 77 ? 6.073 -10.287 4.189 1.00 93.25 77 CYS A O 1
ATOM 601 N N . TYR A 1 78 ? 3.830 -10.255 3.988 1.00 93.62 78 TYR A N 1
ATOM 602 C CA . TYR A 1 78 ? 3.722 -11.629 3.526 1.00 93.62 78 TYR A CA 1
ATOM 603 C C . TYR A 1 78 ? 4.299 -11.768 2.114 1.00 93.62 78 TYR A C 1
ATOM 605 O O . TYR A 1 78 ? 5.192 -12.594 1.922 1.00 93.62 78 TYR A O 1
ATOM 613 N N . ASP A 1 79 ? 3.871 -10.934 1.164 1.00 93.88 79 ASP A N 1
ATOM 614 C CA . ASP A 1 79 ? 4.357 -10.988 -0.219 1.00 93.88 79 ASP A CA 1
ATOM 615 C C . ASP A 1 79 ? 5.859 -10.631 -0.275 1.00 93.88 79 ASP A C 1
ATOM 617 O O . ASP A 1 79 ? 6.639 -11.348 -0.892 1.00 93.88 79 ASP A O 1
ATOM 621 N N . PHE A 1 80 ? 6.332 -9.644 0.495 1.00 93.31 80 PHE A N 1
ATOM 622 C CA . PHE A 1 80 ? 7.764 -9.335 0.616 1.00 93.31 80 PHE A CA 1
ATOM 623 C C . PHE A 1 80 ? 8.618 -10.559 0.994 1.00 93.31 80 PHE A C 1
ATOM 625 O O . PHE A 1 80 ? 9.686 -10.791 0.420 1.00 93.31 80 PHE A O 1
ATOM 632 N N . ARG A 1 81 ? 8.140 -11.383 1.932 1.00 93.56 81 ARG A N 1
ATOM 633 C CA . ARG A 1 81 ? 8.864 -12.567 2.423 1.00 93.56 81 ARG A CA 1
ATOM 634 C C . ARG A 1 81 ? 8.678 -13.808 1.563 1.00 93.56 81 ARG A C 1
ATOM 636 O O . ARG A 1 81 ? 9.588 -14.628 1.504 1.00 93.56 81 ARG A O 1
ATOM 643 N N . ASN A 1 82 ? 7.540 -13.955 0.892 1.00 94.69 82 ASN A N 1
ATOM 644 C CA . ASN A 1 82 ? 7.147 -15.228 0.279 1.00 94.69 82 ASN A CA 1
ATOM 645 C C . ASN A 1 82 ? 6.990 -15.162 -1.244 1.00 94.69 82 ASN A C 1
ATOM 647 O O . ASN A 1 82 ? 7.175 -16.177 -1.905 1.00 94.69 82 ASN A O 1
ATOM 651 N N . ASP A 1 83 ? 6.749 -13.986 -1.816 1.00 94.50 83 ASP A N 1
ATOM 652 C CA . ASP A 1 83 ? 6.476 -13.810 -3.240 1.00 94.50 83 ASP A CA 1
ATOM 653 C C . ASP A 1 83 ? 7.741 -13.359 -4.000 1.00 94.50 83 ASP A C 1
ATOM 655 O O . ASP A 1 83 ? 8.346 -12.319 -3.714 1.00 94.50 83 ASP A O 1
ATOM 659 N N . SER A 1 84 ? 8.188 -14.182 -4.953 1.00 92.12 84 SER A N 1
ATOM 660 C CA . SER A 1 84 ? 9.356 -13.883 -5.791 1.00 92.12 84 SER A CA 1
ATOM 661 C C . SER A 1 84 ? 9.092 -12.731 -6.757 1.00 92.12 84 SER A C 1
ATOM 663 O O . SER A 1 84 ? 9.969 -11.893 -6.937 1.00 92.12 84 SER A O 1
ATOM 665 N N . ASP A 1 85 ? 7.884 -12.627 -7.316 1.00 89.50 85 ASP A N 1
ATOM 666 C CA . ASP A 1 85 ? 7.504 -11.537 -8.217 1.00 89.50 85 ASP A CA 1
ATOM 667 C C . ASP A 1 85 ? 7.556 -10.186 -7.495 1.00 89.50 85 ASP A C 1
ATOM 669 O O . ASP A 1 85 ? 8.031 -9.188 -8.049 1.00 89.50 85 ASP A O 1
ATOM 673 N N . PHE A 1 86 ? 7.139 -10.155 -6.230 1.00 93.25 86 PHE A N 1
ATOM 674 C CA . PHE A 1 86 ? 7.254 -8.978 -5.384 1.00 93.25 86 PHE A CA 1
ATOM 675 C C . PHE A 1 86 ? 8.720 -8.568 -5.192 1.00 93.25 86 PHE A C 1
ATOM 677 O O . PHE A 1 86 ? 9.070 -7.403 -5.391 1.00 93.25 86 PHE A O 1
ATOM 684 N N . ARG A 1 87 ? 9.603 -9.514 -4.851 1.00 91.94 87 ARG A N 1
ATOM 685 C CA . ARG A 1 87 ? 11.029 -9.227 -4.603 1.00 91.94 87 ARG A CA 1
ATOM 686 C C . ARG A 1 87 ? 11.828 -8.900 -5.861 1.00 91.94 87 ARG A C 1
ATOM 688 O O . ARG A 1 87 ? 12.735 -8.077 -5.788 1.00 91.94 87 ARG A O 1
ATOM 695 N N . GLU A 1 88 ? 11.524 -9.542 -6.981 1.00 91.62 88 GLU A N 1
ATOM 696 C CA . GLU A 1 88 ? 12.327 -9.464 -8.206 1.00 91.62 88 GLU A CA 1
ATOM 697 C C . GLU A 1 88 ? 11.810 -8.415 -9.191 1.00 91.62 88 GLU A C 1
ATOM 699 O O . GLU A 1 88 ? 12.582 -7.904 -9.995 1.00 91.62 88 GLU A O 1
ATOM 704 N N . SER A 1 89 ? 10.519 -8.071 -9.142 1.00 92.31 89 SER A N 1
ATOM 705 C CA . SER A 1 89 ? 9.918 -7.091 -10.061 1.00 92.31 89 SER A CA 1
ATOM 706 C C . SER A 1 89 ? 9.456 -5.821 -9.346 1.00 92.31 89 SER A C 1
ATOM 708 O O . SER A 1 89 ? 9.816 -4.716 -9.750 1.00 92.31 89 SER A O 1
ATOM 710 N N . ILE A 1 90 ? 8.678 -5.954 -8.269 1.00 93.62 90 ILE A N 1
ATOM 711 C CA . ILE A 1 90 ? 8.032 -4.799 -7.623 1.00 93.62 90 ILE A CA 1
ATOM 712 C C . ILE A 1 90 ? 9.045 -3.999 -6.798 1.00 93.62 90 ILE A C 1
ATOM 714 O O . ILE A 1 90 ? 9.199 -2.799 -7.014 1.00 93.62 90 ILE A O 1
ATOM 718 N N . MET A 1 91 ? 9.785 -4.658 -5.904 1.00 91.62 91 MET A N 1
ATOM 719 C CA . MET A 1 91 ? 10.760 -4.001 -5.026 1.00 91.62 91 MET A CA 1
ATOM 720 C C . MET A 1 91 ? 11.866 -3.241 -5.779 1.00 91.62 91 MET A C 1
ATOM 722 O O . MET A 1 91 ? 12.146 -2.100 -5.398 1.00 91.62 91 MET A O 1
ATOM 726 N N . PRO A 1 92 ? 12.484 -3.782 -6.850 1.00 92.25 92 PRO A N 1
ATOM 727 C CA . PRO A 1 92 ? 13.483 -3.041 -7.618 1.00 92.25 92 PRO A CA 1
ATOM 728 C C . PRO A 1 92 ? 12.891 -1.819 -8.331 1.00 92.25 92 PRO A C 1
ATOM 730 O O . PRO A 1 92 ? 13.518 -0.758 -8.354 1.00 92.25 92 PRO A O 1
ATOM 733 N N . CYS A 1 93 ? 11.664 -1.918 -8.856 1.00 93.50 93 CYS A N 1
ATOM 734 C CA . CYS A 1 93 ? 11.004 -0.758 -9.450 1.00 93.50 93 CYS A CA 1
ATOM 735 C C . CYS A 1 93 ? 10.668 0.303 -8.398 1.00 93.50 93 CYS A C 1
ATOM 737 O O . CYS A 1 93 ? 10.996 1.469 -8.567 1.00 93.50 93 CYS A O 1
ATOM 739 N N . TRP A 1 94 ? 10.082 -0.088 -7.268 1.00 92.94 94 TRP A N 1
ATOM 740 C CA . TRP A 1 94 ? 9.788 0.828 -6.164 1.00 92.94 94 TRP A CA 1
ATOM 741 C C . TRP A 1 94 ? 11.032 1.517 -5.615 1.00 92.94 94 TRP A C 1
ATOM 743 O O . TRP A 1 94 ? 10.977 2.686 -5.246 1.00 92.94 94 TRP A O 1
ATOM 753 N N . SER A 1 95 ? 12.169 0.829 -5.609 1.00 90.69 95 SER A N 1
ATOM 754 C CA . SER A 1 95 ? 13.441 1.438 -5.242 1.00 90.69 95 SER A CA 1
ATOM 755 C C . SER A 1 95 ? 13.894 2.529 -6.208 1.00 90.69 95 SER A C 1
ATOM 757 O O . SER A 1 95 ? 14.601 3.436 -5.780 1.00 90.69 95 SER A O 1
ATOM 759 N N . THR A 1 96 ? 13.628 2.378 -7.501 1.00 90.81 96 THR A N 1
ATOM 760 C CA . THR A 1 96 ? 14.175 3.261 -8.543 1.00 90.81 96 THR A CA 1
ATOM 761 C C . THR A 1 96 ? 13.201 4.376 -8.900 1.00 90.81 96 THR A C 1
ATOM 763 O O . THR A 1 96 ? 13.613 5.498 -9.169 1.00 90.81 96 THR A O 1
ATOM 766 N N . MET A 1 97 ? 11.906 4.076 -8.838 1.00 92.25 97 MET A N 1
ATOM 767 C CA . MET A 1 97 ? 10.807 4.941 -9.258 1.00 92.25 97 MET A CA 1
ATOM 768 C C . MET A 1 97 ? 9.948 5.423 -8.087 1.00 92.25 97 MET A C 1
ATOM 770 O O . MET A 1 97 ? 8.970 6.129 -8.316 1.00 92.25 97 MET A O 1
ATOM 774 N N . GLY A 1 98 ? 10.292 5.077 -6.841 1.00 89.69 98 GLY A N 1
ATOM 775 C CA . GLY A 1 98 ? 9.509 5.403 -5.645 1.00 89.69 98 GLY A CA 1
ATOM 776 C C . GLY A 1 98 ? 9.111 6.874 -5.567 1.00 89.69 98 GLY A C 1
ATOM 777 O O . GLY A 1 98 ? 7.922 7.175 -5.507 1.00 89.69 98 GLY A O 1
ATOM 778 N N . MET A 1 99 ? 10.078 7.787 -5.704 1.00 88.19 99 MET A N 1
ATOM 779 C CA . MET A 1 99 ? 9.810 9.230 -5.725 1.00 88.19 99 MET A CA 1
ATOM 780 C C . MET A 1 99 ? 8.899 9.655 -6.883 1.00 88.19 99 MET A C 1
ATOM 782 O O . MET A 1 99 ? 8.036 10.510 -6.713 1.00 88.19 99 MET A O 1
ATOM 786 N N . THR A 1 100 ? 9.059 9.069 -8.071 1.00 91.06 100 THR A N 1
ATOM 787 C CA . THR A 1 100 ? 8.202 9.368 -9.229 1.00 91.06 100 THR A CA 1
ATOM 788 C C . THR A 1 100 ? 6.760 8.937 -8.976 1.00 91.06 100 THR A C 1
ATOM 790 O O . THR A 1 100 ? 5.833 9.687 -9.286 1.00 91.06 100 THR A O 1
ATOM 793 N N . LEU A 1 101 ? 6.567 7.753 -8.387 1.00 91.38 101 LEU A N 1
ATOM 794 C CA . LEU A 1 101 ? 5.252 7.235 -8.015 1.00 91.38 101 LEU A CA 1
ATOM 795 C C . LEU A 1 101 ? 4.586 8.139 -6.971 1.00 91.38 101 LEU A C 1
ATOM 797 O O . LEU A 1 101 ? 3.424 8.510 -7.130 1.00 91.38 101 LEU A O 1
ATOM 801 N N . THR A 1 102 ? 5.319 8.519 -5.920 1.00 89.56 102 THR A N 1
ATOM 802 C CA . THR A 1 102 ? 4.775 9.336 -4.829 1.00 89.56 102 THR A CA 1
ATOM 803 C C . THR A 1 102 ? 4.473 10.751 -5.278 1.00 89.56 102 THR A C 1
ATOM 805 O O . THR A 1 102 ? 3.354 11.205 -5.057 1.00 89.56 102 THR A O 1
ATOM 808 N N . ASN A 1 10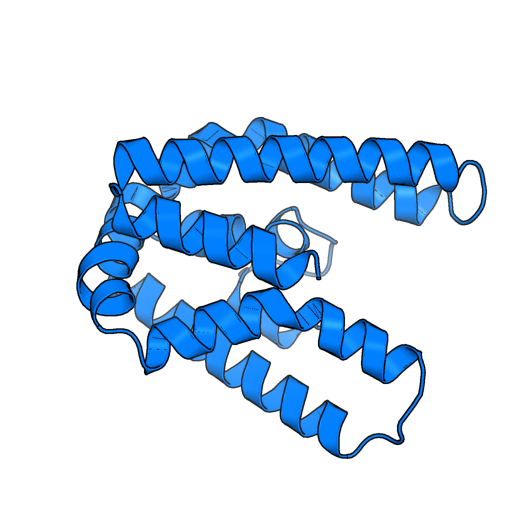3 ? 5.403 11.403 -5.985 1.00 90.94 103 ASN A N 1
ATOM 809 C CA . ASN A 1 103 ? 5.253 12.785 -6.447 1.00 90.94 103 ASN A CA 1
ATOM 810 C C . ASN A 1 103 ? 4.037 12.968 -7.355 1.00 90.94 103 ASN A C 1
ATOM 812 O O . ASN A 1 103 ? 3.367 13.996 -7.289 1.00 90.94 103 ASN A O 1
ATOM 816 N N . HIS A 1 104 ? 3.727 11.967 -8.182 1.00 94.00 104 HIS A N 1
ATOM 817 C CA . HIS A 1 104 ? 2.570 12.028 -9.069 1.00 94.00 104 HIS A CA 1
ATOM 818 C C . HIS A 1 104 ? 1.239 12.069 -8.303 1.00 94.00 104 HIS A C 1
ATOM 820 O O . HIS A 1 104 ? 0.311 12.752 -8.725 1.00 94.00 104 HIS A O 1
ATOM 826 N N . CYS A 1 105 ? 1.155 11.369 -7.169 1.00 92.38 105 CYS A N 1
ATOM 827 C CA . CYS A 1 105 ? -0.063 11.265 -6.365 1.00 92.38 105 CYS A CA 1
ATOM 828 C C . CYS A 1 105 ? -0.026 12.126 -5.089 1.00 92.38 105 CYS A C 1
ATOM 830 O O . CYS A 1 105 ? -0.885 11.963 -4.220 1.00 92.38 105 CYS A O 1
ATOM 832 N N . THR A 1 106 ? 0.949 13.035 -4.950 1.00 90.44 106 THR A N 1
ATOM 833 C CA . THR A 1 106 ? 1.133 13.855 -3.739 1.00 90.44 106 THR A CA 1
ATOM 834 C C . THR A 1 106 ? -0.068 14.742 -3.440 1.00 90.44 106 THR A C 1
ATOM 836 O O . THR A 1 106 ? -0.467 14.826 -2.283 1.00 90.44 106 THR A O 1
ATOM 839 N N . SER A 1 107 ? -0.685 15.367 -4.445 1.00 91.44 107 SER A N 1
ATOM 840 C CA . SER A 1 107 ? -1.860 16.221 -4.214 1.00 91.44 107 SER A CA 1
ATOM 841 C C . SER A 1 107 ? -3.036 15.425 -3.639 1.00 91.44 107 SER A C 1
ATOM 843 O O . SER A 1 107 ? -3.657 15.859 -2.674 1.00 91.44 107 SER A O 1
ATOM 845 N N . MET A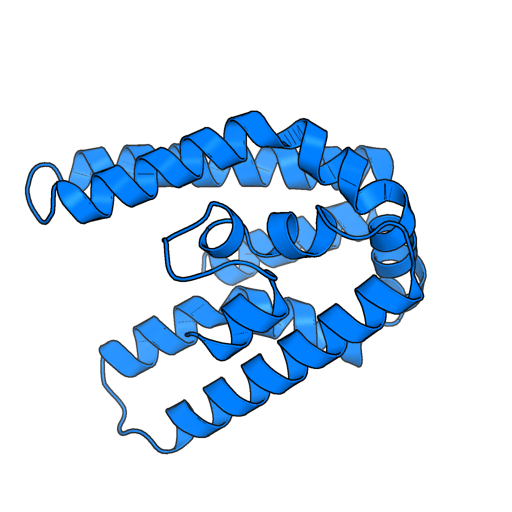 1 108 ? -3.302 14.219 -4.153 1.00 92.94 108 MET A N 1
ATOM 846 C CA . MET A 1 108 ? -4.325 13.329 -3.591 1.00 92.94 108 MET A CA 1
ATOM 847 C C . MET A 1 108 ? -3.966 12.863 -2.175 1.00 92.94 108 MET A C 1
ATOM 849 O O . MET A 1 108 ? -4.851 12.775 -1.330 1.00 92.94 108 MET A O 1
ATOM 853 N N . ALA A 1 109 ? -2.685 12.596 -1.899 1.00 88.75 109 ALA A N 1
ATOM 854 C CA . ALA A 1 109 ? -2.225 12.228 -0.559 1.00 88.75 109 ALA A CA 1
ATOM 855 C C . ALA A 1 109 ? -2.416 13.375 0.452 1.00 88.75 109 ALA A C 1
ATOM 857 O O . ALA A 1 109 ? -2.824 13.131 1.585 1.00 88.75 109 ALA A O 1
ATOM 858 N N . GLN A 1 110 ? -2.177 14.622 0.033 1.00 89.00 110 GLN A N 1
ATOM 859 C CA . GLN A 1 110 ? -2.411 15.819 0.847 1.00 89.00 110 GLN A CA 1
ATOM 860 C C . GLN A 1 110 ? -3.899 16.033 1.139 1.00 89.00 110 GLN A C 1
ATOM 862 O O . GLN A 1 110 ? -4.255 16.311 2.280 1.00 89.00 110 GLN A O 1
ATOM 867 N N . ILE A 1 111 ? -4.770 15.856 0.139 1.00 91.31 111 ILE A N 1
ATOM 868 C CA . ILE A 1 111 ? -6.226 15.933 0.335 1.00 91.31 111 ILE A CA 1
ATOM 869 C C . ILE A 1 111 ? -6.679 14.856 1.326 1.00 91.31 111 ILE A C 1
ATOM 871 O O . ILE A 1 111 ? -7.358 15.159 2.297 1.00 91.31 111 ILE A O 1
ATOM 875 N N . LEU A 1 112 ? -6.258 13.606 1.123 1.00 90.38 112 LEU A N 1
ATOM 876 C CA . LEU A 1 112 ? -6.598 12.503 2.019 1.00 90.38 112 LEU A CA 1
ATOM 877 C C . LEU A 1 112 ? -6.144 12.762 3.465 1.00 90.38 112 LEU A C 1
ATOM 879 O O . LEU A 1 112 ? -6.871 12.463 4.409 1.00 90.38 112 LEU A O 1
ATOM 883 N N . HIS A 1 113 ? -4.951 13.325 3.648 1.00 86.69 113 HIS A N 1
ATOM 884 C CA . HIS A 1 113 ? -4.452 13.699 4.968 1.00 86.69 113 HIS A CA 1
ATOM 885 C C . HIS A 1 113 ? -5.311 14.780 5.635 1.00 86.69 113 HIS A C 1
ATOM 887 O O . HIS A 1 113 ? -5.649 14.629 6.809 1.00 86.69 113 HIS A O 1
ATOM 893 N N . ALA A 1 114 ? -5.728 15.805 4.887 1.00 88.62 114 ALA A N 1
ATOM 894 C CA . ALA A 1 114 ? -6.619 16.849 5.392 1.00 88.62 114 ALA A CA 1
ATOM 895 C C . ALA A 1 114 ? -7.979 16.287 5.848 1.00 88.62 114 ALA A C 1
ATOM 897 O O . ALA A 1 114 ? -8.430 16.611 6.941 1.00 88.62 114 ALA A O 1
ATOM 898 N N . GLU A 1 115 ? -8.581 15.379 5.073 1.00 90.25 115 GLU A N 1
ATOM 899 C CA . GLU A 1 115 ? -9.860 14.734 5.425 1.00 90.25 115 GLU A CA 1
ATOM 900 C C . GLU A 1 115 ? -9.771 13.899 6.712 1.00 90.25 115 GLU A C 1
ATOM 902 O O . GLU A 1 115 ? -10.724 13.818 7.486 1.00 90.25 115 GLU A O 1
ATOM 907 N N . ILE A 1 116 ? -8.618 13.274 6.978 1.00 86.12 116 ILE A N 1
ATOM 908 C CA . ILE A 1 116 ? -8.402 12.544 8.235 1.00 86.12 116 ILE A CA 1
ATOM 909 C C . ILE A 1 116 ? -8.299 13.498 9.419 1.00 86.12 116 ILE A C 1
ATOM 911 O O . ILE A 1 116 ? -8.880 13.213 10.466 1.00 86.12 116 ILE A O 1
ATOM 915 N N . ILE A 1 117 ? -7.585 14.616 9.265 1.00 85.12 117 ILE A N 1
ATOM 916 C CA . ILE A 1 117 ? -7.518 15.648 10.306 1.00 85.12 117 ILE A CA 1
ATOM 917 C C . ILE A 1 117 ? -8.924 16.179 10.590 1.00 85.12 117 ILE A C 1
ATOM 919 O O . ILE A 1 117 ? -9.338 16.197 11.746 1.00 85.12 117 ILE A O 1
ATOM 923 N N . GLU A 1 118 ? -9.692 16.510 9.552 1.00 85.06 118 GLU A N 1
ATOM 924 C CA . GLU A 1 118 ? -11.065 16.995 9.703 1.00 85.06 118 GLU A CA 1
ATOM 925 C C . GLU A 1 118 ? -11.957 15.970 10.414 1.00 85.06 118 GLU A C 1
ATOM 927 O O . GLU A 1 118 ? -12.686 16.326 11.341 1.00 85.06 118 GLU A O 1
ATOM 932 N N . LEU A 1 119 ? -11.876 14.684 10.055 1.00 85.38 119 LEU A N 1
ATOM 933 C CA . LEU A 1 119 ? -12.615 13.619 10.740 1.00 85.38 119 LEU A CA 1
ATOM 934 C C . LEU A 1 119 ? -12.241 13.523 12.230 1.00 85.38 119 LEU A C 1
ATOM 936 O O . LEU A 1 119 ? -13.105 13.294 13.076 1.00 85.38 119 LEU A O 1
ATOM 940 N N . MET A 1 120 ? -10.961 13.695 12.562 1.00 82.62 120 MET A N 1
ATOM 941 C CA . MET A 1 120 ? -10.487 13.653 13.946 1.00 82.62 120 MET A CA 1
ATOM 942 C C . MET A 1 120 ? -10.921 14.883 14.755 1.00 82.62 120 MET A C 1
ATOM 944 O O . MET A 1 120 ? -11.258 14.741 15.930 1.00 82.62 120 MET A O 1
ATOM 948 N N . GLU A 1 121 ? -10.929 16.068 14.144 1.00 84.25 121 GLU A N 1
ATOM 949 C CA . GLU A 1 121 ? -11.280 17.336 14.797 1.00 84.25 121 GLU A CA 1
ATOM 950 C C . GLU A 1 121 ? -12.795 17.544 14.931 1.00 84.25 121 GLU A C 1
ATOM 952 O O . GLU A 1 121 ? -13.264 18.032 15.960 1.00 84.25 121 GLU A O 1
ATOM 957 N N . SER A 1 122 ? -13.578 17.142 13.925 1.00 77.88 122 SER A N 1
ATOM 958 C CA . SER A 1 122 ? -15.047 17.269 13.922 1.00 77.88 122 SER A CA 1
ATOM 959 C C . SER A 1 122 ? -15.746 16.299 14.887 1.00 77.88 122 SER A C 1
ATOM 961 O O . SER A 1 122 ? -16.890 16.527 15.302 1.00 77.88 122 SER A O 1
ATOM 963 N N . GLY A 1 123 ? -15.055 15.236 15.310 1.00 71.06 123 GLY A N 1
ATOM 964 C CA . GLY A 1 123 ? -15.577 14.252 16.250 1.00 71.06 123 GLY A CA 1
ATOM 965 C C . GLY A 1 123 ? -16.823 13.543 15.707 1.00 71.06 123 GLY A C 1
ATOM 966 O O . GLY A 1 123 ? -16.823 13.004 14.606 1.00 71.06 123 GLY A O 1
ATOM 967 N N . LEU A 1 124 ? -17.902 13.498 16.497 1.00 75.00 124 LEU A N 1
ATOM 968 C CA . LEU A 1 124 ? -19.168 12.875 16.077 1.00 75.00 124 LEU A CA 1
ATOM 969 C C . LEU A 1 124 ? -20.074 13.816 15.264 1.00 75.00 124 LEU A C 1
ATOM 971 O O . LEU A 1 124 ? -21.078 13.363 14.706 1.00 75.00 124 LEU A O 1
ATOM 975 N N . HIS A 1 125 ? -19.759 15.111 15.195 1.00 76.44 125 HIS A N 1
ATOM 976 C CA . HIS A 1 125 ? -20.536 16.059 14.404 1.00 76.44 125 HIS A CA 1
ATOM 977 C C . HIS A 1 125 ? -20.236 15.853 12.919 1.00 76.44 125 HIS A C 1
ATOM 979 O O . HIS A 1 125 ? -19.083 15.768 12.522 1.00 76.44 125 HIS A O 1
ATOM 985 N N . ASN A 1 126 ? -21.281 15.762 12.092 1.00 79.25 126 ASN A N 1
ATOM 986 C CA . ASN A 1 126 ? -21.165 15.533 10.646 1.00 79.25 126 ASN A CA 1
ATOM 987 C C . ASN A 1 126 ? -20.399 14.257 10.250 1.00 79.25 126 ASN A C 1
ATOM 989 O O . ASN A 1 126 ? -19.983 14.142 9.101 1.00 79.25 126 ASN A O 1
ATOM 993 N N . LEU A 1 127 ? -20.300 13.264 11.149 1.00 84.50 127 LEU A N 1
ATOM 994 C CA . LEU A 1 127 ? -19.547 12.024 10.928 1.00 84.50 127 LEU A CA 1
ATOM 995 C C . LEU A 1 127 ? -19.851 11.376 9.572 1.00 84.50 127 LEU A C 1
ATOM 997 O O . LEU A 1 127 ? -18.936 10.948 8.883 1.00 84.50 127 LEU A O 1
ATOM 1001 N N . GLN A 1 128 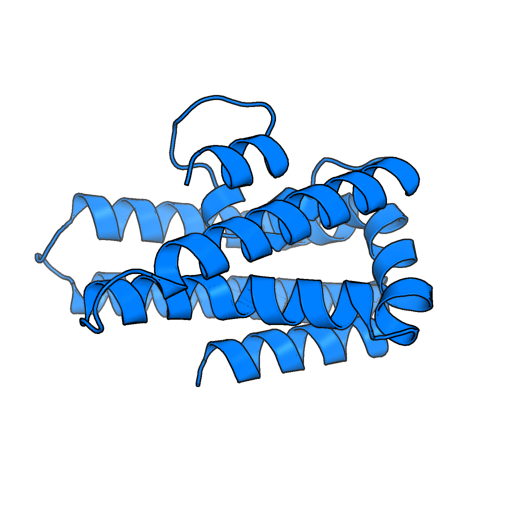? -21.122 11.330 9.164 1.00 86.31 128 GLN A N 1
ATOM 1002 C CA . GLN A 1 128 ? -21.504 10.760 7.870 1.00 86.31 128 GLN A CA 1
ATOM 1003 C C . GLN A 1 128 ? -20.858 11.508 6.695 1.00 86.31 128 GLN A C 1
ATOM 1005 O O . GLN A 1 128 ? -20.299 10.882 5.800 1.00 86.31 128 GLN A O 1
ATOM 1010 N N . GLN A 1 129 ? -20.903 12.841 6.709 1.00 87.69 129 GLN A N 1
ATOM 1011 C CA . GLN A 1 129 ? -20.334 13.669 5.648 1.00 87.69 129 GLN A CA 1
ATOM 1012 C C . GLN A 1 129 ? -18.805 13.569 5.626 1.00 87.69 129 GLN A C 1
ATOM 1014 O O . GLN A 1 129 ? -18.235 13.403 4.546 1.00 87.69 129 GLN A O 1
ATOM 1019 N N . SER A 1 130 ? -18.161 13.615 6.796 1.00 88.44 130 SER A N 1
ATOM 1020 C CA . SER A 1 130 ? -16.707 13.471 6.930 1.00 88.44 130 SER A CA 1
ATOM 1021 C C . SER A 1 130 ? -16.241 12.082 6.483 1.00 88.44 130 SER A C 1
ATOM 1023 O O . SER A 1 130 ? -15.248 11.951 5.775 1.00 88.44 130 SER A O 1
ATOM 1025 N N . MET A 1 131 ? -16.996 11.028 6.812 1.00 88.75 131 MET A N 1
ATOM 1026 C CA . MET A 1 131 ? -16.721 9.669 6.334 1.00 88.75 131 MET A CA 1
ATOM 1027 C C . MET A 1 131 ? -16.887 9.548 4.818 1.00 88.75 131 MET A C 1
ATOM 1029 O O . MET A 1 131 ? -16.032 8.959 4.159 1.00 88.75 131 MET A O 1
ATOM 1033 N N . ASP A 1 132 ? -17.940 10.132 4.242 1.00 91.12 132 ASP A N 1
ATOM 1034 C CA . ASP A 1 132 ? -18.152 10.121 2.793 1.00 91.12 132 ASP A CA 1
ATOM 1035 C C . ASP A 1 132 ? -17.026 10.863 2.050 1.00 91.12 132 ASP A C 1
ATOM 1037 O O . ASP A 1 132 ? -16.591 10.432 0.977 1.00 91.12 132 ASP A O 1
ATOM 1041 N N . ALA A 1 133 ? -16.545 11.980 2.605 1.00 91.50 133 ALA A N 1
ATOM 1042 C CA . ALA A 1 133 ? -15.429 12.744 2.055 1.00 91.50 133 ALA A CA 1
ATOM 1043 C C . ALA A 1 133 ? -14.105 11.970 2.161 1.00 91.50 133 ALA A C 1
ATOM 1045 O O . ALA A 1 133 ? -13.433 11.773 1.143 1.00 91.50 133 ALA A O 1
ATOM 1046 N N . LEU A 1 134 ? -13.815 11.391 3.330 1.00 90.44 134 LEU A N 1
ATOM 1047 C CA . LEU A 1 134 ? -12.669 10.510 3.539 1.00 90.44 134 LEU A CA 1
ATOM 1048 C C . LEU A 1 134 ? -12.663 9.336 2.549 1.00 90.44 134 LEU A C 1
ATOM 1050 O O . LEU A 1 134 ? -11.654 9.090 1.888 1.00 90.44 134 LEU A O 1
ATOM 1054 N N . CYS A 1 135 ? -13.785 8.630 2.388 1.00 90.38 135 CYS A N 1
ATOM 1055 C CA . CYS A 1 135 ? -13.886 7.499 1.465 1.00 90.38 135 CYS A CA 1
ATOM 1056 C C . CYS A 1 135 ? -13.609 7.903 0.007 1.00 90.38 135 CYS A C 1
ATOM 1058 O O . CYS A 1 135 ? -12.916 7.176 -0.712 1.00 90.38 135 CYS A O 1
ATOM 1060 N N . ARG A 1 136 ? -14.099 9.070 -0.437 1.00 93.88 136 ARG A N 1
ATOM 1061 C CA . ARG A 1 136 ? -13.797 9.604 -1.778 1.00 93.88 136 ARG A CA 1
ATOM 1062 C C . ARG A 1 136 ? -12.313 9.921 -1.948 1.00 93.88 136 ARG A C 1
ATOM 1064 O O . ARG A 1 136 ? -11.748 9.632 -3.008 1.00 93.88 136 ARG A O 1
ATOM 1071 N N . SER A 1 137 ? -11.683 10.483 -0.922 1.00 93.19 137 SER A N 1
ATOM 1072 C CA . SER A 1 137 ? -10.260 10.824 -0.942 1.00 93.19 137 SER A CA 1
ATOM 1073 C C . SER A 1 137 ? -9.367 9.583 -0.932 1.00 93.19 137 SER A C 1
ATOM 1075 O O . SER A 1 137 ? -8.430 9.516 -1.728 1.00 93.19 137 SER A O 1
ATOM 1077 N N . VAL A 1 138 ? -9.714 8.550 -0.149 1.00 90.25 138 VAL A N 1
ATOM 1078 C CA . VAL A 1 138 ? -9.040 7.237 -0.179 1.00 90.25 138 VAL A CA 1
ATOM 1079 C C . VAL A 1 138 ? -9.122 6.635 -1.579 1.00 90.25 138 VAL A C 1
ATOM 1081 O O . VAL A 1 138 ? -8.096 6.301 -2.165 1.00 90.25 138 VAL A O 1
ATOM 1084 N N . TYR A 1 139 ? -10.324 6.566 -2.160 1.00 91.88 139 TYR A N 1
ATOM 1085 C CA . TYR A 1 139 ? -10.514 6.021 -3.507 1.00 91.88 139 TYR A CA 1
ATOM 1086 C C . TYR A 1 139 ? -9.703 6.782 -4.565 1.00 91.88 139 TYR A C 1
ATOM 1088 O O . TYR A 1 139 ? -9.096 6.174 -5.449 1.00 91.88 139 TYR A O 1
ATOM 1096 N N . SER A 1 140 ? -9.678 8.114 -4.481 1.00 93.81 140 SER A N 1
ATOM 1097 C CA . SER A 1 140 ? -8.946 8.959 -5.430 1.00 93.81 140 SER A CA 1
ATOM 1098 C C . SER A 1 140 ? -7.436 8.740 -5.339 1.00 93.81 140 SER A C 1
ATOM 1100 O O . SER A 1 140 ? -6.771 8.613 -6.371 1.00 93.81 140 SER A O 1
ATOM 1102 N N . TYR A 1 141 ? -6.903 8.647 -4.117 1.00 92.25 141 TYR A N 1
ATOM 1103 C CA . TYR A 1 141 ? -5.498 8.336 -3.876 1.00 92.25 141 TYR A CA 1
ATOM 1104 C C . TYR A 1 141 ? -5.138 6.929 -4.376 1.00 92.25 141 TYR A C 1
ATOM 1106 O O . TYR A 1 141 ? -4.219 6.792 -5.187 1.00 92.25 141 TYR A O 1
ATOM 1114 N N . ASP A 1 142 ? -5.898 5.904 -3.984 1.00 91.19 142 ASP A N 1
ATOM 1115 C CA . ASP A 1 142 ? -5.647 4.513 -4.376 1.00 91.19 142 ASP A CA 1
ATOM 1116 C C . ASP A 1 142 ? -5.693 4.343 -5.895 1.00 91.19 142 ASP A C 1
ATOM 1118 O O . ASP A 1 142 ? -4.803 3.732 -6.489 1.00 91.19 142 ASP A O 1
ATOM 1122 N N . LYS A 1 143 ? -6.688 4.945 -6.556 1.00 93.75 143 LYS A N 1
ATOM 1123 C CA . LYS A 1 143 ? -6.805 4.920 -8.017 1.00 93.75 143 LYS A CA 1
ATOM 1124 C C . LYS A 1 143 ? -5.586 5.548 -8.691 1.00 93.75 143 LYS A C 1
ATOM 1126 O O . LYS A 1 143 ? -5.072 4.968 -9.648 1.00 93.75 143 LYS A O 1
ATOM 1131 N N . CYS A 1 144 ? -5.120 6.701 -8.202 1.00 95.25 144 CYS A N 1
ATOM 1132 C CA . CYS A 1 144 ? -3.901 7.335 -8.707 1.00 95.25 144 CYS A CA 1
ATOM 1133 C C . CYS A 1 144 ? -2.698 6.402 -8.541 1.00 95.25 144 CYS A C 1
ATOM 1135 O O . CYS A 1 144 ? -1.978 6.129 -9.503 1.00 95.25 144 CYS A O 1
ATOM 1137 N N . PHE A 1 145 ? -2.510 5.867 -7.334 1.00 92.56 145 PHE A N 1
ATOM 1138 C CA . PHE A 1 145 ? -1.326 5.093 -6.993 1.00 92.56 145 PHE A CA 1
ATOM 1139 C C . PHE A 1 145 ? -1.271 3.762 -7.752 1.00 92.56 145 PHE A C 1
ATOM 1141 O O . PHE A 1 145 ? -0.216 3.401 -8.277 1.00 92.56 145 PHE A O 1
ATOM 1148 N N . VAL A 1 146 ? -2.405 3.067 -7.889 1.00 94.50 146 VAL A N 1
ATOM 1149 C CA . VAL A 1 146 ? -2.542 1.849 -8.705 1.00 94.50 146 VAL A CA 1
ATOM 1150 C C . VAL A 1 146 ? -2.238 2.140 -10.172 1.00 94.50 146 VAL A C 1
ATOM 1152 O O . VAL A 1 146 ? -1.424 1.438 -10.774 1.00 94.50 146 VAL A O 1
ATOM 1155 N N . ALA A 1 147 ? -2.864 3.172 -10.749 1.00 96.19 147 ALA A N 1
ATOM 1156 C CA . ALA A 1 147 ? -2.673 3.517 -12.156 1.00 96.19 147 ALA A CA 1
ATOM 1157 C C . ALA A 1 147 ? -1.212 3.872 -12.445 1.00 96.19 147 ALA A C 1
ATOM 1159 O O . ALA A 1 147 ? -0.628 3.358 -13.401 1.00 96.19 147 ALA A O 1
ATOM 1160 N N . LYS A 1 148 ? -0.587 4.676 -11.576 1.00 95.75 148 LYS A N 1
ATOM 1161 C CA . LYS A 1 148 ? 0.802 5.082 -11.771 1.00 95.75 148 LYS A CA 1
ATOM 1162 C C . LYS A 1 148 ? 1.779 3.921 -11.608 1.00 95.75 148 LYS A C 1
ATOM 1164 O O . LYS A 1 148 ? 2.727 3.802 -12.380 1.00 95.75 148 LYS A O 1
ATOM 1169 N N . ASN A 1 149 ? 1.523 3.015 -10.666 1.00 95.44 149 ASN A N 1
ATOM 1170 C CA . ASN A 1 149 ? 2.307 1.788 -10.532 1.00 95.44 149 ASN A CA 1
ATOM 1171 C C . ASN A 1 149 ? 2.171 0.874 -11.749 1.00 95.44 149 ASN A C 1
ATOM 1173 O O . ASN A 1 149 ? 3.164 0.291 -12.175 1.00 95.44 149 ASN A O 1
ATOM 1177 N N . TYR A 1 150 ? 0.974 0.760 -12.324 1.00 96.38 150 TYR A N 1
ATOM 1178 C CA . TYR A 1 150 ? 0.771 -0.005 -13.549 1.00 96.38 150 TYR A CA 1
ATOM 1179 C C . TYR A 1 150 ? 1.568 0.586 -14.721 1.00 96.38 150 TYR A C 1
ATOM 1181 O O . TYR A 1 150 ? 2.231 -0.151 -15.447 1.00 96.38 150 TYR A O 1
ATOM 1189 N N . GLU A 1 151 ? 1.538 1.910 -14.881 1.00 97.12 151 GLU A N 1
ATOM 1190 C CA . GLU A 1 151 ? 2.258 2.631 -15.936 1.00 97.12 151 GLU A CA 1
ATOM 1191 C C . GLU A 1 151 ? 3.784 2.531 -15.777 1.00 97.12 151 GLU A C 1
ATOM 1193 O O . GLU A 1 151 ? 4.493 2.262 -16.740 1.00 97.12 151 GLU A O 1
ATOM 1198 N N . THR A 1 152 ? 4.297 2.753 -14.564 1.00 96.12 152 THR A N 1
ATOM 1199 C CA . THR A 1 152 ? 5.740 2.904 -14.310 1.00 96.12 152 THR A CA 1
ATOM 1200 C C . THR A 1 152 ? 6.432 1.592 -13.935 1.00 96.12 152 THR A C 1
ATOM 1202 O O . THR A 1 152 ? 7.555 1.351 -14.365 1.00 96.12 152 THR A O 1
ATOM 1205 N N . CYS A 1 153 ? 5.773 0.729 -13.159 1.00 95.31 153 CYS A N 1
ATOM 1206 C CA . CYS A 1 153 ? 6.324 -0.542 -12.669 1.00 95.31 153 CYS A CA 1
ATOM 1207 C C . CYS A 1 153 ? 5.680 -1.782 -13.306 1.00 95.31 153 CYS A C 1
ATOM 1209 O O . CYS A 1 153 ? 6.033 -2.916 -12.973 1.00 95.31 153 CYS A O 1
ATOM 1211 N N . GLY A 1 154 ? 4.749 -1.581 -14.239 1.00 96.12 154 GLY A N 1
ATOM 1212 C CA . GLY A 1 154 ? 4.145 -2.638 -15.032 1.00 96.12 154 GLY A CA 1
ATOM 1213 C C . GLY A 1 154 ? 3.037 -3.421 -14.326 1.00 96.12 154 GLY A C 1
ATOM 1214 O O . GLY A 1 154 ? 2.625 -3.167 -13.190 1.00 96.12 154 GLY A O 1
ATOM 1215 N N . VAL A 1 155 ? 2.550 -4.436 -15.042 1.00 95.81 155 VAL A N 1
ATOM 1216 C CA . VAL A 1 155 ? 1.335 -5.192 -14.698 1.00 95.81 155 VAL A CA 1
ATOM 1217 C C . VAL A 1 155 ? 1.428 -5.879 -13.335 1.00 95.81 155 VAL A C 1
ATOM 1219 O O . VAL A 1 155 ? 0.433 -5.914 -12.613 1.00 95.81 155 VAL A O 1
ATOM 1222 N N . LYS A 1 156 ? 2.596 -6.423 -12.966 1.00 94.94 156 LYS A N 1
ATOM 1223 C CA . LYS A 1 156 ? 2.781 -7.118 -11.679 1.00 94.94 156 LYS A CA 1
ATOM 1224 C C . LYS A 1 156 ? 2.562 -6.169 -10.495 1.00 94.94 156 LYS A C 1
ATOM 1226 O O . LYS A 1 156 ? 1.796 -6.499 -9.594 1.00 94.94 156 LYS A O 1
ATOM 1231 N N . ALA A 1 157 ? 3.146 -4.969 -10.542 1.00 94.44 157 ALA A N 1
ATOM 1232 C CA . ALA A 1 157 ? 2.977 -3.953 -9.503 1.00 94.44 157 ALA A CA 1
ATOM 1233 C C . ALA A 1 157 ? 1.528 -3.449 -9.421 1.00 94.44 157 ALA A C 1
ATOM 1235 O O . ALA A 1 157 ? 0.953 -3.382 -8.335 1.00 94.44 157 ALA A O 1
ATOM 1236 N N . GLY A 1 158 ? 0.902 -3.171 -10.569 1.00 93.50 158 GLY A N 1
ATOM 1237 C CA . GLY A 1 158 ? -0.506 -2.770 -10.609 1.00 93.50 158 GLY A CA 1
ATOM 1238 C C . GLY A 1 158 ? -1.443 -3.840 -10.036 1.00 93.50 158 GLY A C 1
ATOM 1239 O O . GLY A 1 158 ? -2.288 -3.536 -9.199 1.00 93.50 158 GLY A O 1
ATOM 1240 N N . LYS A 1 159 ? -1.263 -5.113 -10.422 1.00 93.69 159 LYS A N 1
ATOM 1241 C CA . LYS A 1 159 ? -2.061 -6.235 -9.896 1.00 93.69 159 LYS A CA 1
ATOM 1242 C C . LYS A 1 159 ? -1.870 -6.438 -8.396 1.00 93.69 159 LYS A C 1
ATOM 1244 O O . LYS A 1 159 ? -2.854 -6.703 -7.708 1.00 93.69 159 LYS A O 1
ATOM 1249 N N . PHE A 1 160 ? -0.644 -6.298 -7.893 1.00 93.81 160 PHE A N 1
ATOM 1250 C CA . PHE A 1 160 ? -0.374 -6.363 -6.458 1.00 93.81 160 PHE A CA 1
ATOM 1251 C C . PHE A 1 160 ? -1.174 -5.300 -5.692 1.00 93.81 160 PHE A C 1
ATOM 1253 O O . PHE A 1 160 ? -1.833 -5.627 -4.708 1.00 93.81 160 PHE A O 1
ATOM 1260 N N . LEU A 1 161 ? -1.191 -4.052 -6.166 1.00 92.50 161 LEU A N 1
ATOM 1261 C CA . LEU A 1 161 ? -1.940 -2.988 -5.493 1.00 92.50 161 LEU A CA 1
ATOM 1262 C C . LEU A 1 161 ? -3.457 -3.161 -5.609 1.00 92.50 161 LEU A C 1
ATOM 1264 O O . LEU A 1 161 ? -4.164 -2.922 -4.639 1.00 92.50 161 LEU A O 1
ATOM 1268 N N . VAL A 1 162 ? -3.966 -3.657 -6.741 1.00 91.25 162 VAL A N 1
ATOM 1269 C CA . VAL A 1 162 ? -5.391 -4.017 -6.861 1.00 91.25 162 VAL A CA 1
ATOM 1270 C C . VAL A 1 162 ? -5.768 -5.113 -5.860 1.00 91.25 162 VAL A C 1
ATOM 1272 O O . VAL A 1 162 ? -6.789 -4.997 -5.182 1.00 91.25 162 VAL A O 1
ATOM 1275 N N . LYS A 1 163 ? -4.937 -6.160 -5.729 1.00 90.06 163 LYS A N 1
ATOM 1276 C CA . LYS A 1 163 ? -5.106 -7.212 -4.712 1.00 90.06 163 LYS A CA 1
ATOM 1277 C C . LYS A 1 163 ? -5.112 -6.602 -3.311 1.00 90.06 163 LYS A C 1
ATOM 1279 O O . LYS A 1 163 ? -6.002 -6.926 -2.530 1.00 90.06 163 LYS A O 1
ATOM 1284 N N . LEU A 1 164 ? -4.161 -5.713 -3.016 1.00 89.06 164 LEU A N 1
ATOM 1285 C CA . LEU A 1 164 ? -4.048 -5.039 -1.726 1.00 89.06 164 LEU A CA 1
ATOM 1286 C C . LEU A 1 164 ? -5.332 -4.267 -1.390 1.00 89.06 164 LEU A C 1
ATOM 1288 O O . LEU A 1 164 ? -5.945 -4.571 -0.373 1.00 89.06 164 LEU A O 1
ATOM 1292 N N . THR A 1 165 ? -5.783 -3.360 -2.265 1.00 85.31 165 THR A N 1
ATOM 1293 C CA . THR A 1 165 ? -7.009 -2.563 -2.068 1.00 85.31 165 THR A CA 1
ATOM 1294 C C . THR A 1 165 ? -8.252 -3.444 -1.921 1.00 85.31 165 THR A C 1
ATOM 1296 O O . THR A 1 165 ? -9.117 -3.176 -1.087 1.00 85.31 165 THR A O 1
ATOM 1299 N N . HIS A 1 166 ? -8.357 -4.526 -2.698 1.00 85.69 166 HIS A N 1
ATOM 1300 C CA . HIS A 1 166 ? -9.492 -5.443 -2.602 1.00 85.69 166 HIS A CA 1
ATOM 1301 C C . HIS A 1 166 ? -9.525 -6.197 -1.265 1.00 85.69 166 HIS A C 1
ATOM 1303 O O . HIS A 1 166 ? -10.578 -6.297 -0.644 1.00 85.69 166 HIS A O 1
ATOM 1309 N N . GLN A 1 167 ? -8.381 -6.712 -0.809 1.00 84.12 167 GLN A N 1
ATOM 1310 C CA . GLN A 1 167 ? -8.289 -7.511 0.417 1.00 84.12 167 GLN A CA 1
ATOM 1311 C C . GLN A 1 167 ? -8.382 -6.673 1.698 1.00 84.12 167 GLN A C 1
ATOM 1313 O O . GLN A 1 167 ? -8.765 -7.198 2.742 1.00 84.12 167 GLN A O 1
ATOM 1318 N N . THR A 1 168 ? -8.036 -5.386 1.648 1.00 81.19 168 THR A N 1
ATOM 1319 C CA . THR A 1 168 ? -8.183 -4.473 2.791 1.00 81.19 168 THR A CA 1
ATOM 1320 C C . THR A 1 168 ? -9.600 -3.924 2.940 1.00 81.19 168 THR A C 1
ATOM 1322 O O . THR A 1 168 ? -9.954 -3.492 4.035 1.00 81.19 168 THR A O 1
ATOM 1325 N N . SER A 1 169 ? -10.405 -3.968 1.874 1.00 75.75 169 SER A N 1
ATOM 1326 C CA . SER A 1 169 ? -11.796 -3.488 1.858 1.00 75.75 169 SER A CA 1
ATOM 1327 C C . SER A 1 169 ? -12.830 -4.548 2.279 1.00 75.75 169 SER A C 1
ATOM 1329 O O . SER A 1 169 ? -14.011 -4.225 2.392 1.00 75.75 169 SER A O 1
ATOM 1331 N N . GLN A 1 170 ? -12.402 -5.800 2.485 1.00 60.00 170 GLN A N 1
ATOM 1332 C CA . GLN A 1 170 ? -13.202 -6.910 3.031 1.00 60.00 170 GLN A CA 1
ATOM 1333 C C . GLN A 1 170 ? -12.958 -7.064 4.532 1.00 60.00 170 GLN A C 1
ATOM 1335 O O . GLN A 1 170 ? -13.895 -7.433 5.269 1.00 60.00 170 GLN A O 1
#

pLDDT: mean 84.5, std 13.21, range [41.97, 97.12]